Protein AF-V5GY77-F1 (afdb_monomer_lite)

Organism: Ixodes ricinus (NCBI:txid34613)

Foldseek 3Di:
DPPDDDDADDPVPADPDVGDHDDPDDPDDPVPDDDDDAAEAEEADAPVCLVVVCVVFVPCPQADPPPSHTDAHYYHYDDVRHDVVSVVVSVD

InterPro domains:
  IPR052740 Carbohydrate Esterase 4 [PTHR45985] (7-92)

pLDDT: mean 93.21, std 6.99, range [55.53, 98.38]

Secondary structure (DSSP, 8-state):
----------TTT--TTT-----SS-SS-GGG-------EEES---HHHHHHHHHHHS-TT-B-TTT-PBP--EEE--STT--HHHHHHHH-

Sequence (92 aa):
PVTKKPGPCDRNKCKLPNCMCESAEPPVAVKNMPQFVMLTFDDAVNQENMKFYQELLAYPERKNKANGCRIAATFFASAEYLDYPSVNELYR

Radius of gyration: 19.16 Å; chains: 1; bounding box: 37×42×41 Å

Structure (mmCIF, N/CA/C/O backbone):
data_AF-V5GY77-F1
#
_entry.id   AF-V5GY77-F1
#
loop_
_atom_site.group_PDB
_atom_site.id
_atom_site.type_symbol
_atom_site.label_atom_id
_atom_site.label_alt_id
_atom_site.label_comp_id
_atom_site.label_asym_id
_atom_site.label_entity_id
_atom_site.label_seq_id
_atom_site.pdbx_PDB_ins_code
_atom_site.Cartn_x
_atom_site.Cartn_y
_atom_site.Cartn_z
_atom_site.occupancy
_atom_site.B_iso_or_equiv
_atom_site.auth_seq_id
_atom_site.auth_comp_id
_atom_site.auth_asym_id
_atom_site.auth_atom_id
_atom_site.pdbx_PDB_model_num
ATOM 1 N N . PRO A 1 1 ? 18.025 -27.753 9.508 1.00 55.53 1 PRO A N 1
ATOM 2 C CA . PRO A 1 1 ? 17.622 -27.230 8.178 1.00 55.53 1 PRO A CA 1
ATOM 3 C C . PRO A 1 1 ? 18.845 -26.718 7.407 1.00 55.53 1 PRO A C 1
ATOM 5 O O . PRO A 1 1 ? 19.514 -25.804 7.874 1.00 55.53 1 PRO A O 1
ATOM 8 N N . VAL A 1 2 ? 19.176 -27.336 6.270 1.00 61.25 2 VAL A N 1
ATOM 9 C CA . VAL A 1 2 ? 20.264 -26.851 5.407 1.00 61.25 2 VAL A CA 1
ATOM 10 C C . VAL A 1 2 ? 19.780 -25.570 4.729 1.00 61.25 2 VAL A C 1
ATOM 12 O O . VAL A 1 2 ? 18.898 -25.608 3.873 1.00 61.25 2 VAL A O 1
ATOM 15 N N . THR A 1 3 ? 20.314 -24.424 5.139 1.00 66.88 3 THR A N 1
ATOM 16 C CA . THR A 1 3 ? 20.015 -23.128 4.528 1.00 66.88 3 THR A CA 1
ATOM 17 C C . THR A 1 3 ? 20.733 -23.047 3.184 1.00 66.88 3 THR A C 1
ATOM 19 O O . THR A 1 3 ? 21.926 -22.768 3.092 1.00 66.88 3 THR A O 1
ATOM 22 N N . LYS A 1 4 ? 20.012 -23.343 2.100 1.00 76.50 4 LYS A N 1
ATOM 23 C CA . LYS A 1 4 ? 20.549 -23.184 0.748 1.00 76.50 4 LYS A CA 1
ATOM 24 C C . LYS A 1 4 ? 20.599 -21.691 0.429 1.00 76.50 4 LYS A C 1
ATOM 26 O O . LYS A 1 4 ? 19.557 -21.055 0.291 1.00 76.50 4 LYS A O 1
ATOM 31 N N . LYS A 1 5 ? 21.807 -21.129 0.335 1.00 81.50 5 LYS A N 1
ATOM 32 C CA . LYS A 1 5 ? 21.996 -19.736 -0.085 1.00 81.50 5 LYS A CA 1
ATOM 33 C C . LYS A 1 5 ? 21.483 -19.583 -1.528 1.00 81.50 5 LYS A C 1
ATOM 35 O O . LYS A 1 5 ? 21.890 -20.381 -2.378 1.00 81.50 5 LYS A O 1
ATOM 40 N N . PRO A 1 6 ? 20.602 -18.611 -1.821 1.00 82.81 6 PRO A N 1
ATOM 41 C CA . PRO A 1 6 ? 20.178 -18.347 -3.190 1.00 82.81 6 PRO A CA 1
ATOM 42 C C . PRO A 1 6 ? 21.387 -18.002 -4.067 1.00 82.81 6 PRO A C 1
ATOM 44 O O . PRO A 1 6 ? 22.278 -17.264 -3.641 1.00 82.81 6 PRO A O 1
ATOM 47 N N . GLY A 1 7 ? 21.429 -18.559 -5.278 1.00 87.38 7 GLY A N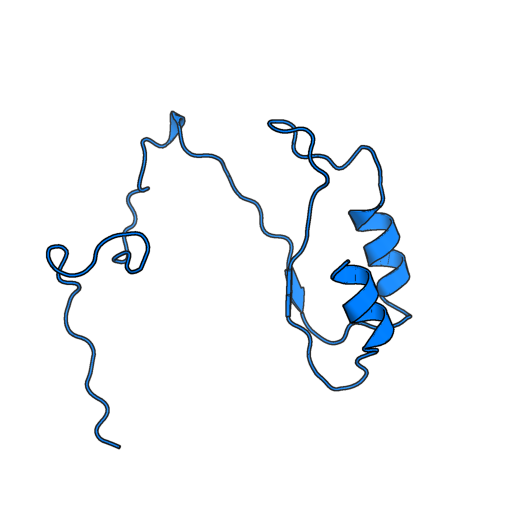 1
ATOM 48 C CA . GLY A 1 7 ? 22.372 -18.126 -6.310 1.00 87.38 7 GLY A CA 1
ATOM 49 C C . GLY A 1 7 ? 21.922 -16.816 -6.974 1.00 87.38 7 GLY A C 1
ATOM 50 O O . GLY A 1 7 ? 20.830 -16.327 -6.678 1.00 87.38 7 GLY A O 1
ATOM 51 N N . PRO A 1 8 ? 22.730 -16.252 -7.890 1.00 91.94 8 PRO A N 1
ATOM 52 C CA . PRO A 1 8 ? 22.331 -15.100 -8.697 1.00 91.94 8 PRO A CA 1
ATOM 53 C C . PRO A 1 8 ? 21.042 -15.364 -9.488 1.00 91.94 8 PRO A C 1
ATOM 55 O O . PRO A 1 8 ? 20.756 -16.506 -9.857 1.00 91.94 8 PRO A O 1
ATOM 58 N N . CYS A 1 9 ? 20.275 -14.310 -9.780 1.00 93.50 9 CYS A N 1
ATOM 59 C CA . CYS A 1 9 ? 19.017 -14.452 -10.512 1.00 93.50 9 CYS A CA 1
ATOM 60 C C . CYS A 1 9 ? 19.250 -14.932 -11.956 1.00 93.50 9 CYS A C 1
ATOM 62 O O . CYS A 1 9 ? 19.937 -14.273 -12.737 1.00 93.50 9 CYS A O 1
ATOM 64 N N . ASP A 1 10 ? 18.626 -16.049 -12.334 1.00 94.69 10 ASP A N 1
ATOM 65 C CA . ASP A 1 10 ? 18.593 -16.531 -13.716 1.00 94.69 10 ASP A CA 1
ATOM 66 C C . ASP A 1 10 ? 17.413 -15.885 -14.456 1.00 94.69 10 ASP A C 1
ATOM 68 O O . ASP A 1 10 ? 16.263 -16.318 -14.331 1.00 94.69 10 ASP A O 1
ATOM 72 N N . ARG A 1 11 ? 17.700 -14.851 -15.254 1.00 93.06 11 ARG A N 1
ATOM 73 C CA . ARG A 1 11 ? 16.693 -14.109 -16.034 1.00 93.06 11 ARG A CA 1
ATOM 74 C C . ARG A 1 11 ? 15.976 -14.962 -17.086 1.00 93.06 11 ARG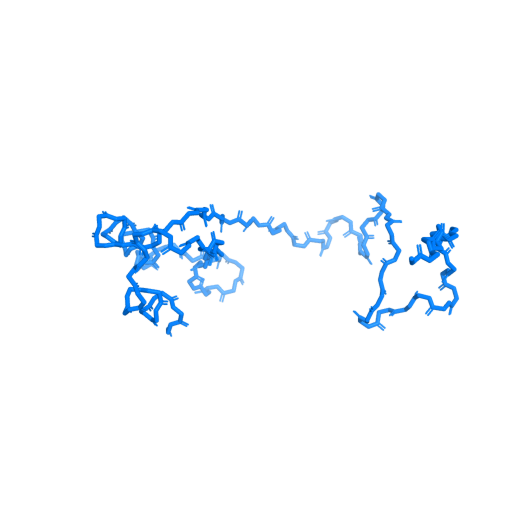 A C 1
ATOM 76 O O . ARG A 1 11 ? 14.935 -14.535 -17.582 1.00 93.06 11 ARG A O 1
ATOM 83 N N . ASN A 1 12 ? 16.487 -16.142 -17.446 1.00 95.06 12 ASN A N 1
ATOM 84 C CA . ASN A 1 12 ? 15.800 -17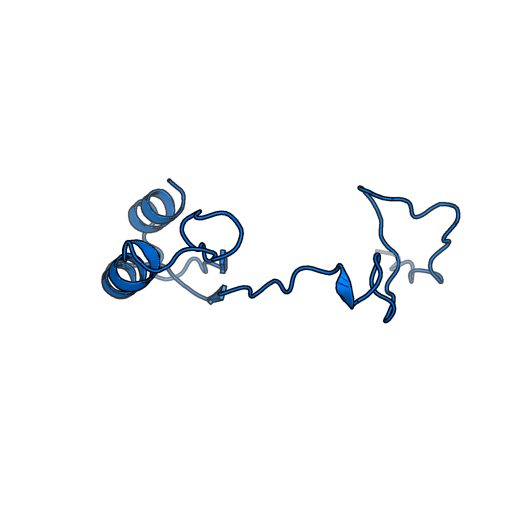.052 -18.366 1.00 95.06 12 ASN A CA 1
ATOM 85 C C . ASN A 1 12 ? 14.718 -17.873 -17.661 1.00 95.06 12 ASN A C 1
ATOM 87 O O . ASN A 1 12 ? 13.725 -18.225 -18.292 1.00 95.06 12 ASN A O 1
ATOM 91 N N . LYS A 1 13 ? 14.874 -18.120 -16.357 1.00 95.94 13 LYS A N 1
ATOM 92 C CA . LYS A 1 13 ? 13.904 -18.861 -15.537 1.00 95.94 13 LYS A CA 1
ATOM 93 C C . LYS A 1 13 ? 12.963 -17.945 -14.759 1.00 95.94 13 LYS A C 1
ATOM 95 O O . LYS A 1 13 ? 11.794 -18.274 -14.589 1.00 95.94 13 LYS A O 1
ATOM 100 N N . CYS A 1 14 ? 13.456 -16.799 -14.297 1.00 94.81 14 CYS A N 1
ATOM 101 C CA . CYS A 1 14 ? 12.666 -15.814 -13.571 1.00 94.81 14 CYS A CA 1
ATOM 102 C C . CYS A 1 14 ? 11.885 -14.935 -14.554 1.00 94.81 14 CYS A C 1
ATOM 104 O O . CYS A 1 14 ? 12.450 -14.027 -15.166 1.00 94.81 14 CYS A O 1
ATOM 106 N N . LYS A 1 15 ? 10.595 -15.237 -14.733 1.00 95.19 15 LYS A N 1
ATOM 107 C CA . LYS A 1 15 ? 9.699 -14.534 -15.658 1.00 95.19 15 LYS A CA 1
ATOM 108 C C . LYS A 1 15 ? 8.430 -14.049 -14.953 1.00 95.19 15 LYS A C 1
ATOM 110 O O . LYS A 1 15 ? 7.896 -14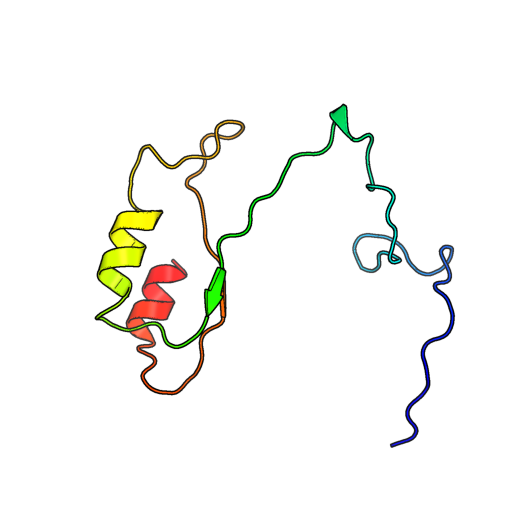.723 -14.069 1.00 95.19 15 LYS A O 1
ATOM 115 N N . LEU A 1 16 ? 7.936 -12.893 -15.397 1.00 93.69 16 LEU A N 1
ATOM 116 C CA . LEU A 1 16 ? 6.660 -12.321 -14.968 1.00 93.69 16 LEU A CA 1
ATOM 117 C C . LEU A 1 16 ? 5.481 -13.258 -15.308 1.00 93.69 16 LEU A C 1
ATOM 119 O O . LEU A 1 16 ? 5.576 -14.018 -16.274 1.00 93.69 16 LEU A O 1
ATOM 123 N N . PRO A 1 17 ? 4.365 -13.199 -14.554 1.00 95.50 17 PRO A N 1
ATOM 124 C CA . PRO A 1 17 ? 4.122 -12.338 -13.386 1.00 95.50 17 PRO A CA 1
ATOM 125 C C . PRO A 1 17 ? 4.678 -12.911 -12.072 1.00 95.50 17 PRO A C 1
ATOM 127 O O . PRO A 1 17 ? 4.706 -12.220 -11.062 1.00 95.50 17 PRO A O 1
ATOM 130 N N . ASN A 1 18 ? 5.128 -14.167 -12.086 1.00 96.19 18 ASN A N 1
ATOM 131 C CA . ASN A 1 18 ? 5.441 -14.925 -10.873 1.00 96.19 18 ASN A CA 1
ATOM 132 C C . ASN A 1 18 ? 6.856 -14.672 -10.335 1.00 96.19 18 ASN A C 1
ATOM 134 O O . ASN A 1 18 ? 7.165 -15.069 -9.215 1.00 96.19 18 ASN A O 1
ATOM 138 N N . CYS A 1 19 ? 7.736 -14.065 -11.133 1.00 93.88 19 CYS A N 1
ATOM 139 C CA . CYS A 1 19 ? 9.100 -13.758 -10.730 1.00 93.88 19 CYS A CA 1
ATOM 140 C C . CYS A 1 19 ? 9.609 -12.494 -11.425 1.00 93.88 19 CYS A C 1
ATOM 142 O O . CYS A 1 19 ? 9.452 -12.327 -12.636 1.00 93.88 19 CYS A O 1
ATOM 144 N N . MET A 1 20 ? 10.274 -11.634 -10.658 1.00 93.62 20 MET A N 1
ATOM 145 C CA . MET A 1 20 ? 11.029 -10.493 -11.161 1.00 93.62 20 MET A CA 1
ATOM 146 C C . MET A 1 20 ? 12.376 -10.454 -10.443 1.00 93.62 20 MET A C 1
ATOM 148 O O . MET A 1 20 ? 12.426 -10.481 -9.216 1.00 93.62 20 MET A O 1
ATOM 152 N N . CYS A 1 21 ? 13.469 -10.431 -11.208 1.00 92.69 21 CYS A N 1
ATOM 153 C CA . CYS A 1 21 ? 14.791 -10.219 -10.629 1.00 92.69 21 CYS A CA 1
ATOM 154 C C . CYS A 1 21 ? 14.889 -8.786 -10.096 1.00 92.69 21 CYS A C 1
ATOM 156 O O . CYS A 1 21 ? 14.376 -7.861 -10.728 1.00 92.69 21 CYS A O 1
ATOM 158 N N . GLU A 1 22 ? 15.610 -8.604 -8.993 1.00 92.31 22 GLU A N 1
ATOM 159 C CA . GLU A 1 22 ? 15.997 -7.278 -8.516 1.00 92.31 22 GLU A CA 1
ATOM 160 C C . GLU A 1 22 ? 16.721 -6.499 -9.625 1.00 92.31 22 GLU A C 1
ATOM 162 O O . GLU A 1 22 ? 17.568 -7.036 -10.349 1.00 92.31 22 GLU A O 1
ATOM 167 N N . SER A 1 23 ? 16.343 -5.235 -9.788 1.00 90.88 23 SER A N 1
ATOM 168 C CA . SER A 1 23 ? 16.870 -4.345 -10.813 1.00 90.88 23 SER A CA 1
ATOM 169 C C . SER A 1 23 ? 16.675 -2.899 -10.375 1.00 90.88 23 SER A C 1
ATOM 171 O O . SER A 1 23 ? 15.625 -2.556 -9.835 1.00 90.88 23 SER A O 1
ATOM 173 N N . ALA A 1 24 ? 17.662 -2.047 -10.653 1.00 91.12 24 ALA A N 1
ATOM 174 C CA . ALA A 1 24 ? 17.504 -0.595 -10.562 1.00 91.12 24 ALA A CA 1
ATOM 175 C C . ALA A 1 24 ? 16.784 -0.014 -11.794 1.00 91.12 24 ALA A C 1
ATOM 177 O O . ALA A 1 24 ? 16.291 1.111 -11.757 1.00 91.12 24 ALA A O 1
ATOM 178 N N . GLU A 1 25 ? 16.728 -0.772 -12.894 1.00 89.62 25 GLU A N 1
ATOM 179 C CA . GLU A 1 25 ? 16.024 -0.368 -14.106 1.00 89.62 25 GLU A CA 1
ATOM 180 C C . GLU A 1 25 ? 14.526 -0.668 -13.978 1.00 89.62 25 GLU A C 1
ATOM 182 O O . GLU A 1 25 ? 14.159 -1.812 -13.676 1.00 89.62 25 GLU A O 1
ATOM 187 N N . PRO A 1 26 ? 13.652 0.319 -14.238 1.00 89.50 26 PRO A N 1
ATOM 188 C CA . PRO A 1 26 ? 12.216 0.100 -14.234 1.00 89.50 26 PRO A CA 1
ATOM 189 C C . PRO A 1 26 ? 11.790 -0.825 -15.389 1.00 89.50 26 PRO A C 1
ATOM 191 O O . PRO A 1 26 ? 12.389 -0.796 -16.464 1.00 89.50 26 PRO A O 1
ATOM 194 N N . PRO A 1 27 ? 10.706 -1.607 -15.223 1.00 88.69 27 PRO A N 1
ATOM 195 C CA . PRO A 1 27 ? 10.199 -2.519 -16.253 1.00 88.69 27 PRO A CA 1
ATOM 196 C C . PRO A 1 27 ? 9.653 -1.813 -17.508 1.00 88.69 27 PRO A C 1
ATOM 198 O O . PRO A 1 27 ? 9.385 -2.468 -18.512 1.00 88.69 27 PRO A O 1
ATOM 201 N N . VAL A 1 28 ? 9.469 -0.490 -17.464 1.00 91.62 28 VAL A N 1
ATOM 202 C CA . VAL A 1 28 ? 9.051 0.358 -18.588 1.00 91.62 28 VAL A CA 1
ATOM 203 C C . VAL A 1 28 ? 9.864 1.652 -18.586 1.00 91.62 28 VAL A C 1
ATOM 205 O O . VAL A 1 28 ? 10.430 2.029 -17.562 1.00 91.62 28 VAL A O 1
ATOM 208 N N . ALA A 1 29 ? 9.896 2.370 -19.712 1.00 94.81 29 ALA A N 1
ATOM 209 C CA . ALA A 1 29 ? 10.532 3.685 -19.778 1.00 94.81 29 ALA A CA 1
ATOM 210 C C . ALA A 1 29 ? 9.994 4.620 -18.679 1.00 94.81 29 ALA A C 1
ATOM 212 O O . ALA A 1 29 ? 8.781 4.725 -18.511 1.00 94.81 29 ALA A O 1
ATOM 213 N N . VAL A 1 30 ? 10.886 5.341 -17.987 1.00 92.50 30 VAL A N 1
ATOM 214 C CA . VAL A 1 30 ? 10.554 6.208 -16.834 1.00 92.50 30 VAL A CA 1
ATOM 215 C C . VAL A 1 30 ? 9.394 7.161 -17.136 1.00 92.50 30 VAL A C 1
ATOM 217 O O . VAL A 1 30 ? 8.478 7.294 -16.334 1.00 92.50 30 VAL A O 1
ATOM 220 N N . LYS A 1 31 ? 9.377 7.766 -18.331 1.00 94.50 31 LYS A N 1
ATOM 221 C CA . LYS A 1 31 ? 8.300 8.664 -18.787 1.00 94.50 31 LYS A CA 1
ATOM 222 C C . LYS A 1 31 ? 6.909 8.007 -18.788 1.00 94.50 31 LYS A C 1
ATOM 224 O O . LYS A 1 31 ? 5.909 8.701 -18.644 1.00 94.50 31 LYS A O 1
ATOM 229 N N . ASN A 1 32 ? 6.854 6.692 -18.972 1.00 94.06 32 ASN A N 1
ATOM 230 C CA . ASN A 1 32 ? 5.625 5.908 -19.050 1.00 94.06 32 ASN A CA 1
ATOM 231 C C . ASN A 1 32 ? 5.310 5.185 -17.730 1.00 94.06 32 ASN A C 1
ATOM 233 O O . ASN A 1 32 ? 4.321 4.459 -17.668 1.00 94.06 32 ASN A O 1
ATOM 237 N N . MET A 1 33 ? 6.147 5.333 -16.698 1.00 93.06 33 MET A N 1
ATOM 238 C CA . MET A 1 33 ? 5.973 4.652 -15.420 1.00 93.06 33 MET A CA 1
ATOM 239 C C . MET A 1 33 ? 5.039 5.452 -14.501 1.00 93.06 33 MET A C 1
ATOM 241 O O . MET A 1 33 ? 5.366 6.587 -14.147 1.00 93.06 33 MET A O 1
ATOM 245 N N . PRO A 1 34 ? 3.899 4.889 -14.060 1.00 92.69 34 PRO A N 1
ATOM 246 C CA . PRO A 1 34 ? 3.093 5.515 -13.020 1.00 92.69 34 PRO A CA 1
ATOM 247 C C . PRO A 1 34 ? 3.858 5.543 -11.692 1.00 92.69 34 PRO A C 1
ATOM 249 O O . PRO A 1 34 ? 4.388 4.521 -11.257 1.00 92.69 34 PRO A O 1
ATOM 252 N N . GLN A 1 35 ? 3.878 6.695 -11.019 1.00 92.38 35 GLN A N 1
ATOM 253 C CA . GLN A 1 35 ? 4.385 6.783 -9.651 1.00 92.38 35 GLN A CA 1
ATOM 254 C C . GLN A 1 35 ? 3.324 6.253 -8.684 1.00 92.38 35 GLN A C 1
ATOM 256 O O . GLN A 1 35 ? 2.285 6.882 -8.481 1.00 92.38 35 GLN A O 1
ATOM 261 N N . PHE A 1 36 ? 3.605 5.120 -8.050 1.00 93.06 36 PHE A N 1
ATOM 262 C CA . PHE A 1 36 ? 2.807 4.638 -6.929 1.00 93.06 36 PHE A CA 1
ATOM 263 C C . PHE A 1 36 ? 3.264 5.299 -5.626 1.00 93.06 36 PHE A C 1
ATOM 265 O O . PHE A 1 36 ? 4.459 5.496 -5.406 1.00 93.06 36 PHE A O 1
ATOM 272 N N . VAL A 1 37 ? 2.311 5.628 -4.757 1.00 94.25 37 VAL A N 1
ATOM 273 C CA . VAL A 1 37 ? 2.554 6.044 -3.371 1.00 94.25 37 VAL A CA 1
ATOM 274 C C . VAL A 1 37 ? 1.764 5.088 -2.490 1.00 94.25 37 VAL A C 1
ATOM 276 O O . VAL A 1 37 ? 0.554 4.959 -2.668 1.00 94.25 37 VAL A O 1
ATOM 279 N N . MET A 1 38 ? 2.445 4.397 -1.579 1.00 96.75 38 MET A N 1
ATOM 280 C CA . MET A 1 38 ? 1.822 3.454 -0.652 1.00 96.75 38 MET A CA 1
ATOM 281 C C . MET A 1 38 ? 1.724 4.103 0.722 1.00 96.75 38 MET A C 1
ATOM 283 O O . MET A 1 38 ? 2.742 4.359 1.358 1.00 96.75 38 MET A O 1
ATOM 287 N N . LEU A 1 39 ? 0.498 4.382 1.161 1.00 96.88 39 LEU A N 1
ATOM 288 C CA . LEU A 1 39 ? 0.233 4.744 2.549 1.00 96.88 39 LEU A CA 1
ATOM 289 C C . LEU A 1 39 ? 0.115 3.452 3.348 1.00 96.88 39 LEU A C 1
ATOM 291 O O . LEU A 1 39 ? -0.738 2.618 3.033 1.00 96.88 39 LEU A O 1
ATOM 295 N N . THR A 1 40 ? 0.973 3.289 4.348 1.00 98.25 40 THR A N 1
ATOM 296 C CA . THR A 1 40 ? 0.952 2.128 5.234 1.00 98.25 40 THR A CA 1
ATOM 297 C C . THR A 1 40 ? 0.738 2.567 6.671 1.00 98.25 40 THR A C 1
ATOM 299 O O . THR A 1 40 ? 1.274 3.591 7.097 1.00 98.25 40 THR A O 1
ATOM 302 N N . PHE A 1 41 ? -0.052 1.788 7.401 1.00 98.38 41 PHE A N 1
ATOM 303 C CA . PHE A 1 41 ? -0.231 1.935 8.840 1.00 98.38 41 PHE A CA 1
ATOM 304 C C . PHE A 1 41 ? 0.116 0.612 9.505 1.00 98.38 41 PHE A C 1
ATOM 306 O O . PHE A 1 41 ? -0.412 -0.433 9.114 1.00 98.38 41 PHE A O 1
ATOM 313 N N . ASP A 1 42 ? 0.999 0.684 10.489 1.00 98.31 42 ASP A N 1
ATOM 314 C CA . ASP A 1 42 ? 1.417 -0.461 11.285 1.00 98.31 42 ASP A CA 1
ATOM 315 C C . ASP A 1 42 ? 0.631 -0.478 12.605 1.00 98.31 42 ASP A C 1
ATOM 317 O O . ASP A 1 42 ? 0.009 0.517 12.987 1.00 98.31 42 ASP A O 1
ATOM 321 N N . ASP A 1 43 ? 0.688 -1.616 13.292 1.00 97.81 43 ASP A N 1
ATOM 322 C CA . ASP A 1 43 ? 0.064 -1.886 14.590 1.00 97.81 43 ASP A CA 1
ATOM 323 C C . ASP A 1 43 ? -1.466 -2.040 14.580 1.00 97.81 43 ASP A C 1
ATOM 325 O O . ASP A 1 43 ? -2.103 -2.248 13.545 1.00 97.81 43 ASP A O 1
ATOM 329 N N . ALA A 1 44 ? -2.064 -2.100 15.769 1.00 98.06 44 ALA A N 1
ATOM 330 C CA . ALA A 1 44 ? -3.463 -2.444 15.938 1.00 98.06 44 ALA A CA 1
ATOM 331 C C . ALA A 1 44 ? -4.413 -1.377 15.393 1.00 98.06 44 ALA A C 1
ATOM 333 O O . ALA A 1 44 ? -4.350 -0.201 15.745 1.00 98.06 44 ALA A O 1
ATOM 334 N N . VAL A 1 45 ? -5.380 -1.831 14.602 1.00 98.31 45 VAL A N 1
ATOM 335 C CA . VAL A 1 45 ? -6.569 -1.059 14.239 1.00 98.31 45 VAL A CA 1
ATOM 336 C C . VAL A 1 45 ? -7.583 -1.167 15.374 1.00 98.31 45 VAL A C 1
ATOM 338 O O . VAL A 1 45 ? -7.955 -2.271 15.772 1.00 98.31 45 VAL A O 1
ATOM 341 N N . ASN A 1 46 ? -8.047 -0.033 15.886 1.00 97.62 46 ASN A N 1
ATOM 342 C CA . ASN A 1 46 ? -9.011 0.028 16.976 1.00 97.62 46 ASN A CA 1
ATOM 343 C C . ASN A 1 46 ? -9.891 1.283 16.868 1.00 97.62 46 ASN A C 1
ATOM 345 O O . ASN A 1 46 ? -9.740 2.115 15.977 1.00 97.62 46 ASN A O 1
ATOM 349 N N . GLN A 1 47 ? -10.823 1.446 17.801 1.00 96.50 47 GLN A N 1
ATOM 350 C CA . GLN A 1 47 ? -11.777 2.557 17.766 1.00 96.50 47 GLN A CA 1
ATOM 351 C C . GLN A 1 47 ? -11.117 3.947 17.864 1.00 96.50 47 GLN A C 1
ATOM 353 O O . GLN A 1 47 ? -11.690 4.926 17.388 1.00 96.50 47 GLN A O 1
ATOM 358 N N . GLU A 1 48 ? -9.913 4.056 18.438 1.00 96.44 48 GLU A N 1
ATOM 359 C CA . GLU A 1 48 ? -9.212 5.338 18.578 1.00 96.44 48 GLU A CA 1
ATOM 360 C C . GLU A 1 48 ? -8.690 5.845 17.230 1.00 96.44 48 GLU A C 1
ATOM 362 O O . GLU A 1 48 ? -8.848 7.023 16.899 1.00 96.44 48 GLU A O 1
ATOM 367 N N . ASN A 1 49 ? -8.101 4.956 16.425 1.00 97.88 49 ASN A N 1
ATOM 368 C CA . ASN A 1 49 ? -7.522 5.321 15.133 1.00 97.88 49 ASN A CA 1
ATOM 369 C C . ASN A 1 49 ? -8.513 5.234 13.961 1.00 97.88 49 ASN A C 1
ATOM 371 O O . ASN A 1 49 ? -8.338 5.944 12.967 1.00 97.88 49 ASN A O 1
ATOM 375 N N . MET A 1 50 ? -9.608 4.481 14.099 1.00 97.38 50 MET A N 1
ATOM 376 C CA . MET A 1 50 ? -10.637 4.372 13.059 1.00 97.38 50 MET A CA 1
ATOM 377 C C . MET A 1 50 ? -11.241 5.710 12.645 1.00 97.38 50 MET A C 1
ATOM 379 O O . MET A 1 50 ? -11.459 5.935 11.453 1.00 97.38 50 MET A O 1
ATOM 383 N N . LYS A 1 51 ? -11.444 6.633 13.593 1.00 95.75 51 LYS A N 1
ATOM 384 C CA . LYS A 1 51 ? -11.932 7.980 13.271 1.00 95.75 51 LYS A CA 1
ATOM 385 C C . LYS A 1 51 ? -11.012 8.679 12.266 1.00 95.75 51 LYS A C 1
ATOM 387 O O . LYS A 1 51 ? -11.479 9.237 11.275 1.00 95.75 51 LYS A O 1
ATOM 392 N N . PHE A 1 52 ? -9.702 8.607 12.495 1.00 97.06 52 PHE A N 1
ATOM 393 C CA . PHE A 1 52 ? -8.719 9.185 11.586 1.00 97.06 52 PHE A CA 1
ATOM 394 C C . PHE A 1 52 ? -8.719 8.475 10.226 1.00 97.06 52 PHE A C 1
ATOM 396 O O . PHE A 1 52 ? -8.675 9.142 9.194 1.00 97.06 52 PHE A O 1
ATOM 403 N N . TYR A 1 53 ? -8.812 7.142 10.189 1.00 97.31 53 TYR A N 1
ATOM 404 C CA . TYR A 1 53 ? -8.837 6.399 8.925 1.00 97.31 53 TYR A CA 1
ATOM 405 C C . TYR A 1 53 ? -10.074 6.714 8.080 1.00 97.31 53 TYR A C 1
ATOM 407 O O . TYR A 1 53 ? -9.953 6.895 6.867 1.00 97.31 53 TYR A O 1
ATOM 415 N N . GLN A 1 54 ? -11.243 6.860 8.704 1.00 94.25 54 GLN A N 1
ATOM 416 C CA . GLN A 1 54 ? -12.468 7.280 8.023 1.00 94.25 54 GLN A CA 1
ATOM 417 C C . GLN A 1 54 ? -12.332 8.699 7.460 1.00 94.25 54 GLN A C 1
ATOM 419 O O . GLN A 1 54 ? -12.599 8.918 6.281 1.00 94.25 54 GLN A O 1
ATOM 424 N N . GLU A 1 55 ? -11.845 9.658 8.251 1.00 94.00 55 GLU A N 1
ATOM 425 C CA . GLU A 1 55 ? -11.569 11.017 7.764 1.00 94.00 55 GLU A CA 1
ATOM 426 C C . GLU A 1 55 ? -10.538 11.014 6.623 1.00 94.00 55 GLU A C 1
ATOM 428 O O . GLU A 1 55 ? -10.646 11.781 5.659 1.00 94.00 55 GLU A O 1
ATOM 433 N N . LEU A 1 56 ? -9.540 10.130 6.702 1.00 94.94 56 LEU A N 1
ATOM 434 C CA . LEU A 1 56 ? -8.497 10.012 5.698 1.00 94.94 56 LEU A CA 1
ATOM 435 C C . LEU A 1 56 ? -9.043 9.501 4.358 1.00 94.94 56 LEU A C 1
ATOM 437 O O . LEU A 1 56 ? -8.800 10.130 3.321 1.00 94.94 56 LEU A O 1
ATOM 441 N N . LEU A 1 57 ? -9.750 8.371 4.401 1.00 94.75 57 LEU A N 1
ATOM 442 C CA . LEU A 1 57 ? -10.103 7.543 3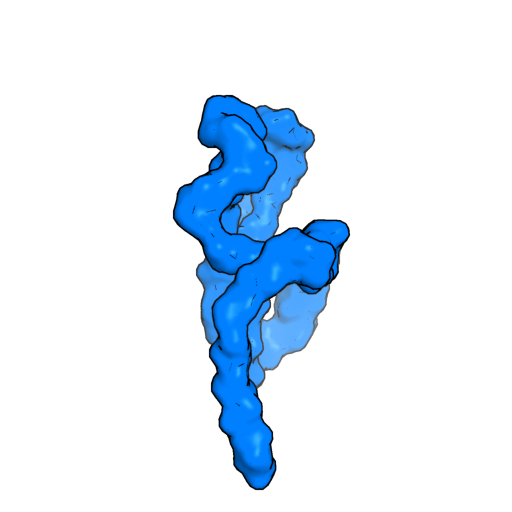.245 1.00 94.75 57 LEU A CA 1
ATOM 443 C C . LEU A 1 57 ? -11.506 7.829 2.688 1.00 94.75 57 LEU A C 1
ATOM 445 O O . LEU A 1 57 ? -11.732 7.646 1.491 1.00 94.75 57 LEU A O 1
ATOM 449 N N . ALA A 1 58 ? -12.445 8.314 3.507 1.00 90.75 58 ALA A N 1
ATOM 450 C CA . ALA A 1 58 ? -13.805 8.626 3.058 1.00 90.75 58 ALA A CA 1
ATOM 451 C C . ALA A 1 58 ? -13.924 10.009 2.398 1.00 90.75 58 ALA A C 1
ATOM 453 O O . ALA A 1 58 ? -14.955 10.305 1.791 1.00 90.75 58 ALA A O 1
ATOM 454 N N . TYR A 1 59 ? -12.889 10.856 2.482 1.00 92.62 59 TYR A N 1
ATOM 455 C CA . TYR A 1 59 ? -12.920 12.203 1.916 1.00 92.62 59 TYR A CA 1
ATOM 456 C C . TYR A 1 59 ? -13.088 12.163 0.379 1.00 92.62 59 TYR A C 1
ATOM 458 O O . TYR A 1 59 ? -12.178 11.707 -0.321 1.00 92.62 59 TYR A O 1
ATOM 466 N N . PRO A 1 60 ? -14.214 12.653 -0.186 1.00 89.19 60 PRO A N 1
ATOM 467 C CA . PRO A 1 60 ? -14.577 12.404 -1.588 1.00 89.19 60 PRO A CA 1
ATOM 468 C C . PRO A 1 60 ? -13.585 12.931 -2.630 1.00 89.19 60 PRO A C 1
ATOM 470 O O . PRO A 1 60 ? -13.483 12.360 -3.718 1.00 89.19 60 PRO A O 1
ATOM 473 N N . GLU A 1 61 ? -12.851 13.993 -2.298 1.00 92.12 61 GLU A N 1
ATOM 474 C CA . GLU A 1 61 ? -11.882 14.637 -3.192 1.00 92.12 61 GLU A CA 1
ATOM 475 C C . GLU A 1 61 ? -10.519 13.925 -3.211 1.00 92.12 61 GLU A C 1
ATOM 477 O O . GLU A 1 61 ? -9.686 14.182 -4.082 1.00 92.12 61 GLU A O 1
ATOM 482 N N . ARG A 1 62 ? -10.260 12.996 -2.278 1.00 93.06 62 ARG A N 1
ATOM 483 C CA . ARG A 1 62 ? -9.030 12.190 -2.265 1.00 93.06 62 ARG A CA 1
ATOM 484 C C . ARG A 1 62 ? -9.144 11.032 -3.247 1.00 93.06 62 ARG A C 1
ATOM 486 O O . ARG A 1 62 ? -9.365 9.874 -2.893 1.00 93.06 62 ARG A O 1
ATOM 493 N N . LYS A 1 63 ? -8.972 11.380 -4.517 1.00 94.19 63 LYS A N 1
ATOM 494 C CA . LYS A 1 63 ? -8.992 10.455 -5.646 1.00 94.19 63 LYS A CA 1
ATOM 495 C C . LYS A 1 63 ? -7.676 10.478 -6.400 1.00 94.19 63 LYS A C 1
ATOM 497 O O . LYS A 1 63 ? -6.997 11.501 -6.494 1.00 94.19 63 LYS A O 1
ATOM 502 N N . ASN A 1 64 ? -7.323 9.337 -6.975 1.00 93.00 64 ASN A N 1
ATOM 503 C CA . ASN A 1 64 ? -6.233 9.268 -7.929 1.00 93.00 64 ASN A CA 1
ATOM 504 C C . ASN A 1 64 ? -6.617 10.090 -9.172 1.00 93.00 64 ASN A C 1
ATOM 506 O O . ASN A 1 64 ? -7.637 9.841 -9.812 1.00 93.00 64 ASN A O 1
ATOM 510 N N . LYS A 1 65 ? -5.791 11.086 -9.510 1.00 89.06 65 LYS A N 1
ATOM 511 C CA . LYS A 1 65 ? -6.076 12.047 -10.588 1.00 89.06 65 LYS A CA 1
ATOM 512 C C . LYS A 1 65 ? -6.157 11.412 -11.979 1.00 89.06 65 LYS A C 1
ATOM 514 O O . LYS A 1 65 ? -6.787 11.987 -12.855 1.00 89.06 65 LYS A O 1
ATOM 519 N N . ALA A 1 66 ? -5.508 10.267 -12.190 1.00 91.88 66 ALA A N 1
ATOM 520 C CA . ALA A 1 66 ? -5.457 9.605 -13.488 1.00 91.88 66 ALA A CA 1
ATOM 521 C C . ALA A 1 66 ? -6.672 8.702 -13.750 1.00 91.88 66 ALA A C 1
ATOM 523 O O . ALA A 1 66 ? -7.086 8.584 -14.898 1.00 91.88 66 ALA A O 1
ATOM 524 N N . ASN A 1 67 ? -7.242 8.065 -12.719 1.00 94.00 67 ASN A N 1
ATOM 525 C CA . ASN A 1 67 ? -8.351 7.111 -12.887 1.00 94.00 67 ASN A CA 1
ATOM 526 C C . ASN A 1 67 ? -9.649 7.487 -12.144 1.00 94.00 67 ASN A C 1
ATOM 528 O O . ASN A 1 67 ? -10.676 6.856 -12.370 1.00 94.00 67 ASN A O 1
ATOM 532 N N . GLY A 1 68 ? -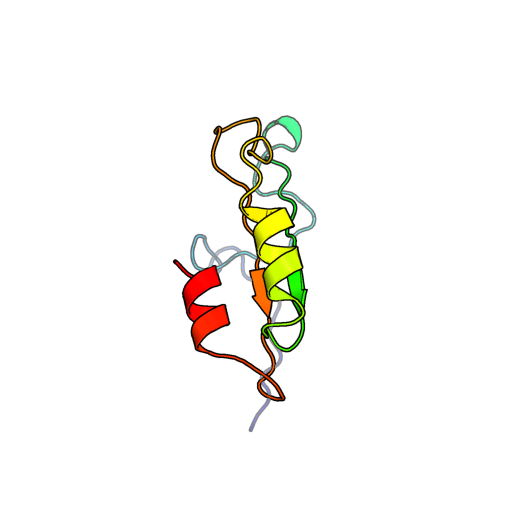9.630 8.495 -11.268 1.00 94.50 68 GLY A N 1
ATOM 533 C CA . GLY A 1 68 ? -10.795 8.942 -10.499 1.00 94.50 68 GLY A CA 1
ATOM 534 C C . GLY A 1 68 ? -11.220 8.015 -9.350 1.00 94.50 68 GLY A C 1
ATOM 535 O O . GLY A 1 68 ? -12.192 8.321 -8.655 1.00 94.50 68 GLY A O 1
ATOM 536 N N . CYS A 1 69 ? -10.512 6.910 -9.110 1.00 94.94 69 CYS A N 1
ATOM 537 C CA . CYS A 1 69 ? -10.772 6.010 -7.989 1.00 94.94 69 CYS A CA 1
ATOM 538 C C . CYS A 1 69 ? -10.390 6.672 -6.658 1.00 94.94 69 CYS A C 1
ATOM 540 O O . CYS A 1 69 ? -9.448 7.467 -6.603 1.00 94.94 69 CYS A O 1
ATOM 542 N N . ARG A 1 70 ? -11.086 6.316 -5.570 1.00 94.88 70 ARG A N 1
ATOM 543 C CA . ARG A 1 70 ? -10.674 6.692 -4.206 1.00 94.88 70 ARG A CA 1
ATOM 544 C C . ARG A 1 70 ? -9.278 6.139 -3.903 1.00 94.88 70 ARG A C 1
ATOM 546 O O . ARG A 1 70 ? -8.914 5.078 -4.410 1.00 94.88 70 ARG A O 1
ATOM 553 N N . ILE A 1 71 ? -8.499 6.868 -3.106 1.00 95.19 71 ILE A N 1
ATOM 554 C CA . ILE A 1 71 ? -7.219 6.355 -2.603 1.00 95.19 71 ILE A CA 1
ATOM 555 C C . ILE A 1 71 ? -7.449 5.191 -1.631 1.00 95.19 71 ILE A C 1
ATOM 557 O O . ILE A 1 71 ? -8.513 5.078 -1.028 1.00 95.19 71 ILE A O 1
ATOM 561 N N . ALA A 1 72 ? -6.432 4.351 -1.472 1.00 94.56 72 ALA A N 1
ATOM 562 C CA . ALA A 1 72 ? -6.424 3.246 -0.524 1.00 94.56 72 ALA A CA 1
ATOM 563 C C . ALA A 1 72 ? -5.156 3.301 0.336 1.00 94.56 72 ALA A C 1
ATOM 565 O O . ALA A 1 72 ? -4.181 3.971 -0.019 1.00 94.56 72 ALA A O 1
ATOM 566 N N . ALA A 1 73 ? -5.181 2.579 1.451 1.00 96.81 73 ALA A N 1
ATOM 567 C CA . ALA A 1 73 ? -4.041 2.367 2.332 1.00 96.81 73 ALA A CA 1
ATOM 568 C C . ALA A 1 73 ? -3.898 0.871 2.638 1.00 96.81 73 ALA A C 1
ATOM 570 O O . ALA A 1 73 ? -4.864 0.115 2.528 1.00 96.81 73 ALA A O 1
ATOM 571 N N . THR A 1 74 ? -2.695 0.458 3.025 1.00 98.25 74 THR A N 1
ATOM 572 C CA . THR A 1 74 ? -2.396 -0.911 3.459 1.00 98.25 74 THR A CA 1
ATOM 573 C C . THR A 1 74 ? -2.165 -0.918 4.966 1.00 98.25 74 THR A C 1
ATOM 575 O O . THR A 1 74 ? -1.385 -0.116 5.470 1.00 98.25 74 THR A O 1
ATOM 578 N N . PHE A 1 75 ? -2.812 -1.834 5.683 1.00 98.12 75 PHE A N 1
ATOM 579 C CA . PHE A 1 75 ? -2.682 -1.964 7.135 1.00 98.12 75 PHE A CA 1
ATOM 580 C C . PHE A 1 75 ? -1.916 -3.243 7.481 1.00 98.12 75 PHE A C 1
ATOM 582 O O . PHE A 1 75 ? -2.349 -4.340 7.123 1.00 98.12 75 PHE A O 1
ATOM 589 N N . PHE A 1 76 ? -0.792 -3.108 8.181 1.00 98.19 76 PHE A N 1
ATOM 590 C CA . PHE A 1 76 ? -0.025 -4.221 8.740 1.00 98.19 76 PHE A CA 1
ATOM 591 C C . PHE A 1 76 ? -0.390 -4.385 10.217 1.00 98.19 76 PHE A C 1
ATOM 593 O O . PHE A 1 76 ? 0.304 -3.909 11.112 1.00 98.19 76 PHE A O 1
ATOM 600 N N . ALA A 1 77 ? -1.525 -5.042 10.456 1.00 97.38 77 ALA A N 1
ATOM 601 C CA . ALA A 1 77 ? -2.131 -5.115 11.779 1.00 97.38 77 ALA A CA 1
ATOM 602 C C . ALA A 1 77 ? -1.406 -6.080 12.734 1.00 97.38 77 ALA A C 1
ATOM 604 O O . ALA A 1 77 ? -1.195 -7.252 12.407 1.00 97.38 77 ALA A O 1
ATOM 605 N N . SER A 1 78 ? -1.097 -5.606 13.944 1.00 97.81 78 SER A N 1
ATOM 606 C CA . SER A 1 78 ? -0.653 -6.439 15.069 1.00 97.81 78 SER A CA 1
ATOM 607 C C . SER A 1 78 ? -1.838 -6.828 15.963 1.00 97.81 78 SER A C 1
ATOM 609 O O . SER A 1 78 ? -2.881 -6.180 15.947 1.00 97.81 78 SER A O 1
ATOM 611 N N . ALA A 1 79 ? -1.720 -7.940 16.696 1.00 96.88 79 ALA A N 1
ATOM 612 C CA . ALA A 1 79 ? -2.856 -8.551 17.396 1.00 96.88 79 ALA A CA 1
ATOM 613 C C . ALA A 1 79 ? -3.231 -7.874 18.729 1.00 96.88 79 ALA A C 1
ATOM 615 O O . ALA A 1 79 ? -4.390 -7.940 19.140 1.00 96.88 79 ALA A O 1
ATOM 616 N N . GLU A 1 80 ? -2.273 -7.271 19.434 1.00 98.00 80 GLU A N 1
ATOM 617 C CA . GLU A 1 80 ? -2.527 -6.663 20.744 1.00 98.00 80 GLU A CA 1
ATOM 618 C C . GLU A 1 80 ? -3.381 -5.398 20.576 1.00 98.00 80 GLU A C 1
ATOM 620 O O . GLU A 1 80 ? -2.999 -4.507 19.832 1.00 98.00 80 GLU A O 1
ATOM 625 N N . TYR A 1 81 ? -4.533 -5.317 21.253 1.00 97.44 81 TYR A N 1
ATOM 626 C CA . TYR A 1 81 ? -5.531 -4.234 21.121 1.00 97.44 81 TYR A CA 1
ATOM 627 C C . TYR A 1 81 ? -6.270 -4.150 19.770 1.00 97.44 81 TYR A C 1
ATOM 629 O O . TYR A 1 81 ? -6.927 -3.143 19.501 1.00 97.44 81 TYR A O 1
ATOM 637 N N . LEU A 1 82 ? -6.205 -5.190 18.930 1.00 98.06 82 LEU A N 1
ATOM 638 C CA . LEU A 1 82 ? -6.866 -5.212 17.621 1.00 98.06 82 LEU A CA 1
ATOM 639 C C . LEU A 1 82 ? -8.389 -5.391 17.727 1.00 98.06 82 LEU A C 1
ATOM 641 O O . LEU A 1 82 ? -8.875 -6.360 18.313 1.00 98.06 82 LEU A O 1
ATOM 645 N N . ASP A 1 83 ? -9.141 -4.516 17.063 1.00 98.12 83 ASP A N 1
ATOM 646 C CA . ASP A 1 83 ? -10.591 -4.617 16.900 1.00 98.12 83 ASP A CA 1
ATOM 647 C C . ASP A 1 83 ? -10.948 -5.185 15.513 1.00 98.12 83 ASP A C 1
ATOM 649 O O . ASP A 1 83 ? -10.972 -4.481 14.502 1.00 98.12 83 ASP A O 1
ATOM 653 N N . TYR A 1 84 ? -11.235 -6.487 15.444 1.00 97.06 84 TYR A N 1
ATOM 654 C CA . TYR A 1 84 ? -11.550 -7.184 14.186 1.00 97.06 84 TYR A CA 1
ATOM 655 C C . TYR A 1 84 ? -12.737 -6.594 13.394 1.00 97.06 84 TYR A C 1
ATOM 657 O O . TYR A 1 84 ? -12.641 -6.539 12.165 1.00 97.06 84 TYR A O 1
ATOM 665 N N . PRO A 1 85 ? -13.845 -6.146 14.022 1.00 97.56 85 PRO A N 1
ATOM 666 C CA . PRO A 1 85 ? -14.895 -5.399 13.331 1.00 97.56 85 PRO A CA 1
ATOM 667 C C . PRO A 1 85 ? -14.373 -4.187 12.553 1.00 97.56 85 PRO A C 1
ATOM 669 O O . PRO A 1 85 ? -14.711 -4.048 11.377 1.00 97.56 85 PRO A O 1
ATOM 672 N N . SER A 1 86 ? -13.507 -3.375 13.168 1.00 97.38 86 SER A N 1
ATOM 673 C CA . SER A 1 86 ? -12.875 -2.217 12.524 1.00 97.38 86 SER A CA 1
ATOM 674 C C . SER A 1 86 ? -11.996 -2.622 11.338 1.00 97.38 86 SER A C 1
ATOM 676 O O . SER A 1 86 ? -12.070 -2.019 10.270 1.00 97.38 86 SER A O 1
ATOM 678 N N . VAL A 1 87 ? -11.221 -3.704 11.471 1.00 97.50 87 VAL A N 1
ATOM 679 C CA . VAL A 1 87 ? -10.439 -4.260 10.351 1.00 97.50 87 VAL A CA 1
ATOM 680 C C . VAL A 1 87 ? -11.347 -4.694 9.196 1.00 97.50 87 VAL A C 1
ATOM 682 O O . VAL A 1 87 ? -11.058 -4.405 8.036 1.00 97.50 87 VAL A O 1
ATOM 685 N N . ASN A 1 88 ? -12.461 -5.370 9.491 1.00 97.31 88 ASN A N 1
ATOM 686 C CA . ASN A 1 88 ? -13.428 -5.775 8.470 1.00 97.31 88 ASN A CA 1
ATOM 687 C C . ASN A 1 88 ? -14.128 -4.567 7.822 1.00 97.31 88 ASN A C 1
ATOM 689 O O . ASN A 1 88 ? -14.478 -4.648 6.649 1.00 97.31 88 ASN A O 1
ATOM 693 N N . GLU A 1 89 ? -14.328 -3.463 8.544 1.00 95.56 89 GLU A N 1
ATOM 694 C CA . GLU A 1 89 ? -14.819 -2.214 7.952 1.00 95.56 89 GLU A CA 1
ATOM 695 C C . GLU A 1 89 ? -13.808 -1.625 6.961 1.00 95.56 89 GLU A C 1
ATOM 697 O O . GLU A 1 89 ? -14.193 -1.317 5.840 1.00 95.56 89 GLU A O 1
ATOM 702 N N . LEU A 1 90 ? -12.520 -1.548 7.321 1.00 95.88 90 LEU A N 1
ATOM 703 C CA . LEU A 1 90 ? -11.467 -1.049 6.420 1.00 95.88 90 LEU A CA 1
ATOM 704 C C . LEU A 1 90 ? -11.249 -1.931 5.180 1.00 95.88 90 LEU A C 1
ATOM 706 O O . LEU A 1 90 ? -10.745 -1.451 4.167 1.00 95.88 90 LEU A O 1
ATOM 710 N N . TYR A 1 91 ? -11.584 -3.220 5.264 1.00 95.06 91 TYR A N 1
ATOM 711 C CA . TYR A 1 91 ? -11.457 -4.162 4.150 1.00 95.06 91 TYR A CA 1
ATOM 712 C C . TYR A 1 91 ? -12.579 -4.037 3.101 1.00 95.06 91 TYR A C 1
ATOM 714 O O . TYR A 1 91 ? -12.360 -4.399 1.943 1.00 95.06 91 TYR A O 1
ATOM 722 N N . ARG A 1 92 ? -13.775 -3.588 3.499 1.00 90.00 92 ARG A N 1
ATOM 723 C CA . ARG A 1 92 ? -14.977 -3.546 2.645 1.00 90.00 92 ARG A CA 1
ATOM 724 C C . ARG A 1 92 ? -15.028 -2.313 1.746 1.00 90.00 92 ARG A C 1
ATOM 726 O O . ARG A 1 92 ? -15.536 -2.473 0.613 1.00 90.00 92 ARG A O 1
#